Protein AF-A0A6C0CUT3-F1 (afdb_monomer)

Organism: NCBI:txid1070528

Radius of gyration: 15.92 Å; Cα contacts (8 Å, |Δi|>4): 95; chains: 1; bounding box: 35×38×40 Å

pLDDT: mean 87.45, std 11.33, range [43.97, 97.31]

Mean predicted aligned error: 6.16 Å

InterPro domains:
  IPR036161 RPB6/omega subunit-like superfamily [G3DSA:3.90.940.10] (2-103)
  IPR036161 RPB6/omega subunit-like superfamily [SSF63562] (7-101)

Solvent-accessible surface area (backbone atoms only — not comparable to full-atom values): 6874 Å² total; per-residue (Å²): 137,70,71,66,60,59,55,55,54,51,54,51,52,61,71,68,54,56,67,87,75,49,84,71,74,56,60,45,47,68,65,57,50,50,53,54,45,53,53,45,30,53,42,47,74,74,68,47,82,72,84,57,86,75,59,95,83,68,71,82,81,50,72,66,48,39,46,52,50,40,51,48,31,52,75,72,44,54,51,95,52,68,49,76,44,76,43,98,84,72,47,75,40,64,41,50,55,64,75,39,39,56,74,81,36,50,76,78,70,60,130

Nearest PDB structures (foldseek):
  8ui0-assembly1_F  TM=9.249E-01  e=2.003E-06  Sus scrofa
  8byq-assembly1_F  TM=9.170E-01  e=3.310E-06  Sus scrofa
  7nvs-assembly1_F  TM=9.164E-01  e=3.752E-06  Sus scrofa
  7zsb-assembly1_F  TM=9.208E-01  e=5.469E-06  Saccharomyces cerevisiae
  7dn3-assembly1_F  TM=9.091E-01  e=1.590E-05  Homo sapiens

Secondary structure (DSSP, 8-state):
--HHHHHHHHHHHHHH--GGG--S-SBPPHHHHHHHHHHHHHHHHTTPPPSSPPPTT----SHHHHHHHHHHHHHTT----EEEEEPTTS-EEEEEGGGSB-GGGTTTT--

Structure (mmCIF, N/CA/C/O backbone):
data_AF-A0A6C0CUT3-F1
#
_entry.id   AF-A0A6C0CUT3-F1
#
loop_
_atom_site.group_PDB
_atom_site.id
_atom_site.type_symbol
_atom_site.label_atom_id
_atom_site.label_alt_id
_atom_site.label_comp_id
_atom_site.label_asym_id
_atom_site.label_entity_id
_atom_site.label_seq_id
_atom_site.pdbx_PDB_ins_code
_atom_site.Cartn_x
_atom_site.Cartn_y
_atom_site.Cartn_z
_atom_site.occupancy
_atom_site.B_iso_or_equiv
_atom_site.auth_seq_id
_atom_site.auth_comp_id
_atom_site.auth_asym_id
_atom_site.auth_atom_id
_atom_site.pdbx_PDB_model_num
ATOM 1 N N . MET A 1 1 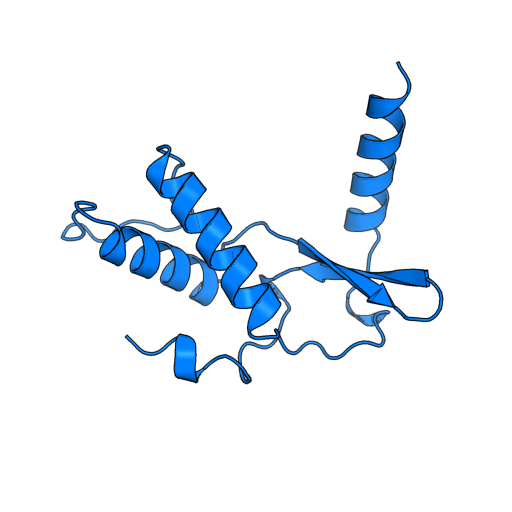? -1.455 25.194 -16.015 1.00 43.97 1 MET A N 1
ATOM 2 C CA . MET A 1 1 ? -2.420 24.276 -16.669 1.00 43.97 1 MET A CA 1
ATOM 3 C C . MET A 1 1 ? -1.774 22.991 -17.225 1.00 43.97 1 MET A C 1
ATOM 5 O O . MET A 1 1 ? -2.451 22.260 -17.926 1.00 43.97 1 MET A O 1
ATOM 9 N N . SER A 1 2 ? -0.514 22.659 -16.887 1.00 50.78 2 SER A N 1
AT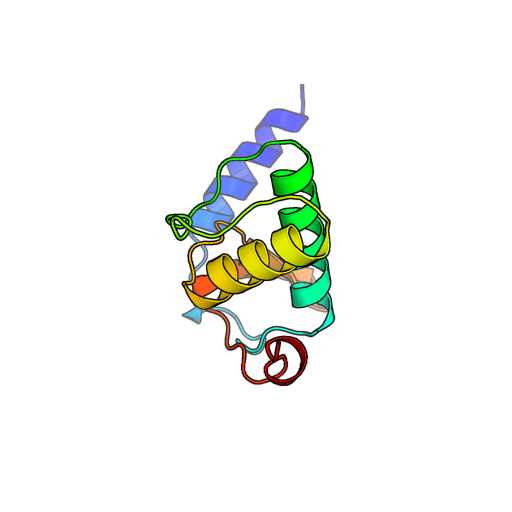OM 10 C CA . SER A 1 2 ? 0.188 21.459 -17.405 1.00 50.78 2 SER A CA 1
ATOM 11 C C . SER A 1 2 ? -0.017 20.187 -16.550 1.00 50.78 2 SER A C 1
ATOM 13 O O . SER A 1 2 ? 0.156 19.068 -17.017 1.00 50.78 2 SER A O 1
ATOM 15 N N . SER A 1 3 ? -0.440 20.336 -15.290 1.00 55.22 3 SER A N 1
ATOM 16 C CA . SER A 1 3 ? -0.427 19.253 -14.292 1.00 55.22 3 SER A CA 1
ATOM 17 C C . SER A 1 3 ? -1.550 18.216 -14.434 1.00 55.22 3 SER A C 1
ATOM 19 O O . SER A 1 3 ? -1.414 17.10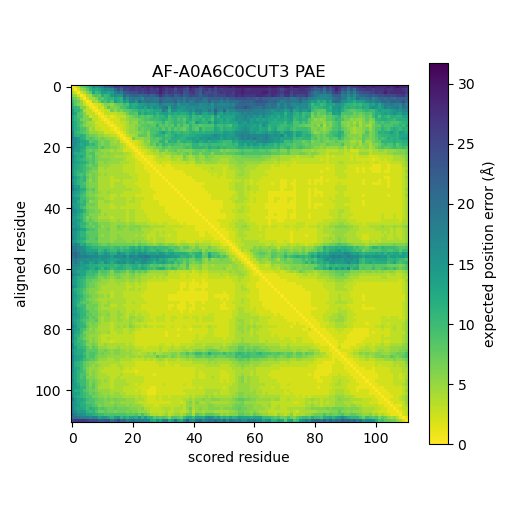0 -13.948 1.00 55.22 3 SER A O 1
ATOM 21 N N . SER A 1 4 ? -2.674 18.561 -15.069 1.00 55.75 4 SER A N 1
ATOM 22 C CA . SER A 1 4 ? -3.804 17.634 -15.251 1.00 55.75 4 SER A CA 1
ATOM 23 C C . SER A 1 4 ? -3.547 16.601 -16.348 1.00 55.75 4 SER A C 1
ATOM 25 O O . SER A 1 4 ? -4.048 15.483 -16.259 1.00 55.75 4 SER A O 1
ATOM 27 N N . HIS A 1 5 ? -2.741 16.952 -17.353 1.00 58.00 5 HIS A N 1
ATOM 28 C CA . HIS A 1 5 ? -2.425 16.069 -18.475 1.00 58.00 5 HIS A CA 1
ATOM 29 C C . HIS A 1 5 ? -1.557 14.884 -18.023 1.00 58.00 5 HIS A C 1
ATOM 31 O O . HIS A 1 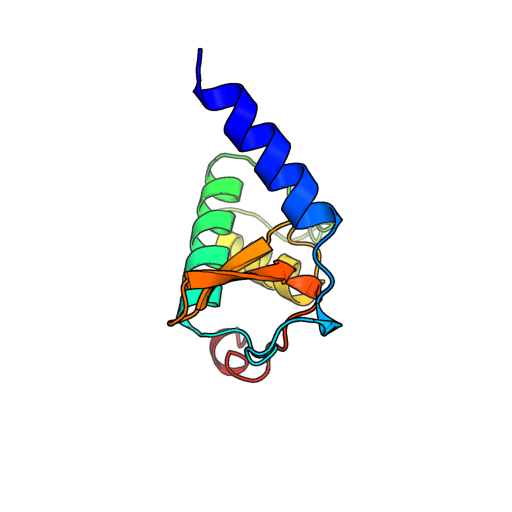5 ? -1.874 13.738 -18.324 1.00 58.00 5 HIS A O 1
ATOM 37 N N . SER A 1 6 ? -0.546 15.136 -17.180 1.00 63.62 6 SER A N 1
ATOM 38 C CA . SER A 1 6 ? 0.330 14.074 -16.665 1.00 63.62 6 SER A CA 1
ATOM 39 C C . SER A 1 6 ? -0.400 13.070 -15.764 1.00 63.62 6 SER A C 1
ATOM 41 O O . SER A 1 6 ? -0.094 11.882 -15.796 1.00 63.62 6 SER A O 1
ATOM 43 N N . ILE A 1 7 ? -1.385 13.525 -14.977 1.00 63.66 7 ILE A N 1
ATOM 44 C CA . ILE A 1 7 ? -2.167 12.660 -14.075 1.00 63.66 7 ILE A CA 1
ATOM 45 C C . ILE A 1 7 ? -3.010 11.653 -14.870 1.00 63.66 7 ILE A C 1
ATOM 47 O O . ILE A 1 7 ? -3.071 10.477 -14.510 1.00 63.66 7 ILE A O 1
ATOM 51 N N . ILE A 1 8 ? -3.657 12.100 -15.952 1.00 64.56 8 ILE A N 1
ATOM 52 C CA . ILE A 1 8 ? -4.501 11.236 -16.791 1.00 64.56 8 ILE A CA 1
ATOM 53 C C . ILE A 1 8 ? -3.650 10.164 -17.483 1.00 64.56 8 ILE A C 1
ATOM 55 O O . ILE A 1 8 ? -4.031 8.990 -17.490 1.00 64.56 8 ILE A O 1
ATOM 59 N N . ASP A 1 9 ? -2.475 10.542 -17.986 1.00 68.38 9 ASP A N 1
ATOM 60 C CA . ASP A 1 9 ? -1.541 9.612 -18.626 1.00 68.38 9 ASP A CA 1
ATOM 61 C C . ASP A 1 9 ? -1.034 8.536 -1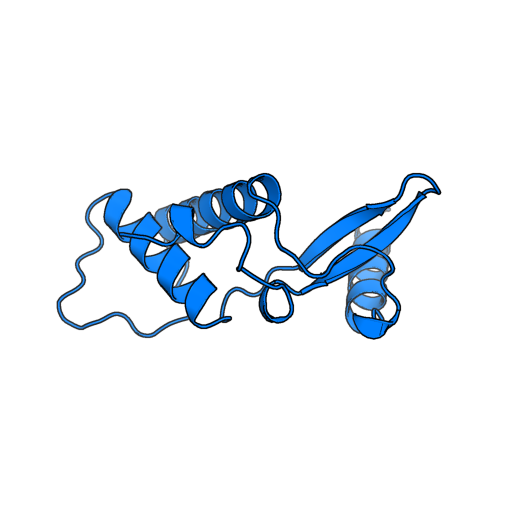7.660 1.00 68.38 9 ASP A C 1
ATOM 63 O O . ASP A 1 9 ? -0.921 7.363 -18.026 1.00 68.38 9 ASP A O 1
ATOM 67 N N . ASP A 1 10 ? -0.754 8.899 -16.408 1.00 71.62 10 ASP A N 1
ATOM 68 C CA . ASP A 1 10 ? -0.279 7.946 -15.406 1.00 71.62 10 ASP A CA 1
ATOM 69 C C . ASP A 1 10 ? -1.364 6.934 -15.003 1.00 71.62 10 ASP A C 1
ATOM 71 O O . ASP A 1 10 ? -1.066 5.748 -14.838 1.00 71.62 10 ASP A O 1
ATOM 75 N N . ILE A 1 11 ? -2.636 7.348 -14.939 1.00 77.06 11 ILE A N 1
ATOM 76 C CA . ILE A 1 11 ? -3.767 6.430 -14.710 1.00 77.06 11 ILE A CA 1
ATOM 77 C C . ILE A 1 11 ? -3.896 5.425 -15.861 1.00 77.06 11 ILE A C 1
ATOM 79 O O . ILE A 1 11 ? -4.121 4.236 -15.619 1.00 77.06 11 ILE A O 1
ATOM 83 N N . GLN A 1 12 ? -3.749 5.882 -17.107 1.00 78.75 12 GLN A N 1
ATOM 84 C CA . GLN A 1 12 ? -3.799 5.010 -18.284 1.00 78.75 12 GLN A CA 1
ATOM 85 C C . GLN A 1 12 ? -2.670 3.975 -18.252 1.00 78.75 12 GLN A C 1
ATOM 87 O O . GLN A 1 12 ? -2.939 2.784 -18.404 1.00 78.75 12 GLN A O 1
ATOM 92 N N . LYS A 1 13 ? -1.433 4.400 -17.956 1.00 75.94 13 LYS A N 1
ATOM 93 C CA . LYS A 1 13 ? -0.266 3.506 -17.829 1.00 75.94 13 LYS A CA 1
ATOM 94 C C . LYS A 1 13 ? -0.451 2.452 -16.745 1.00 75.94 13 LYS A C 1
ATOM 96 O O . LYS A 1 13 ? -0.114 1.293 -16.942 1.00 75.94 13 LYS A O 1
ATOM 101 N N . VAL A 1 14 ? -1.008 2.838 -15.602 1.00 77.44 14 VAL A N 1
ATOM 102 C CA . VAL A 1 14 ? -1.293 1.911 -14.502 1.00 77.44 14 VAL A CA 1
ATOM 103 C C . VAL A 1 14 ? -2.353 0.876 -14.890 1.00 77.44 14 VAL A C 1
ATOM 105 O O . VAL A 1 14 ? -2.252 -0.288 -14.504 1.00 77.44 14 VAL A O 1
ATOM 108 N N . ARG A 1 15 ? -3.386 1.290 -15.632 1.00 78.38 15 ARG A N 1
ATOM 109 C CA . ARG A 1 15 ? -4.462 0.394 -16.080 1.00 78.38 15 ARG A CA 1
ATOM 110 C C . ARG A 1 15 ? -3.994 -0.593 -17.143 1.00 78.38 15 ARG A C 1
ATOM 112 O O . ARG A 1 15 ? -4.449 -1.733 -17.124 1.00 78.38 15 ARG A O 1
ATOM 119 N N . SER A 1 16 ? -3.114 -0.161 -18.042 1.00 78.31 16 SER A N 1
ATOM 120 C CA . SER A 1 16 ? -2.546 -1.006 -19.095 1.00 78.31 16 SER A CA 1
ATOM 121 C C . SER A 1 16 ? -1.359 -1.851 -18.628 1.00 78.31 16 SER A C 1
ATOM 123 O O . SER A 1 16 ? -1.031 -2.831 -19.292 1.00 78.31 16 SER A O 1
ATOM 125 N N . ALA A 1 17 ? -0.736 -1.516 -17.493 1.00 74.44 17 ALA A N 1
ATOM 126 C CA . ALA A 1 17 ? 0.374 -2.279 -16.940 1.00 74.44 17 ALA A CA 1
ATOM 127 C C . ALA A 1 17 ? -0.049 -3.712 -16.583 1.00 74.44 17 ALA A C 1
ATOM 129 O O . ALA A 1 17 ? -0.894 -3.943 -15.708 1.00 74.44 17 ALA A O 1
ATOM 130 N N . ASN A 1 18 ? 0.588 -4.679 -17.242 1.00 76.94 18 ASN A N 1
ATOM 131 C CA . ASN A 1 18 ? 0.471 -6.091 -16.928 1.00 76.94 18 ASN A CA 1
ATOM 132 C C . ASN A 1 18 ? 1.649 -6.513 -16.045 1.00 76.94 18 ASN A C 1
ATOM 134 O O . ASN A 1 18 ? 2.808 -6.331 -16.410 1.00 76.94 18 ASN A O 1
ATOM 138 N N . VAL A 1 19 ? 1.351 -7.098 -14.884 1.00 77.62 19 VAL A N 1
ATOM 139 C CA . VAL A 1 19 ? 2.375 -7.541 -13.925 1.00 77.62 19 VAL A CA 1
ATOM 140 C C . VAL A 1 19 ? 3.304 -8.598 -14.539 1.00 77.62 19 VAL A C 1
ATOM 142 O O . VAL A 1 19 ? 4.478 -8.650 -14.188 1.00 77.62 19 VAL A O 1
ATOM 145 N N . ASN A 1 20 ? 2.817 -9.385 -15.505 1.00 79.31 20 ASN A N 1
ATOM 146 C CA . ASN A 1 20 ? 3.598 -10.425 -16.180 1.00 79.31 20 ASN A CA 1
ATOM 147 C C . ASN A 1 20 ? 4.718 -9.870 -17.077 1.00 79.31 20 ASN A C 1
ATOM 149 O O . ASN A 1 20 ? 5.658 -10.597 -17.393 1.00 79.31 20 ASN A O 1
ATOM 153 N N . ASP A 1 21 ? 4.639 -8.597 -17.476 1.00 83.94 21 ASP A N 1
ATOM 154 C CA . ASP A 1 21 ? 5.659 -7.960 -18.315 1.00 83.94 21 ASP A CA 1
ATOM 155 C C . ASP A 1 21 ? 6.843 -7.426 -17.490 1.00 83.94 21 ASP A C 1
ATOM 157 O O . ASP A 1 21 ? 7.900 -7.096 -18.043 1.00 83.94 21 ASP A O 1
ATOM 161 N N . ASN A 1 22 ? 6.685 -7.356 -16.164 1.00 87.56 22 ASN A N 1
ATOM 162 C CA . ASN A 1 22 ? 7.702 -6.844 -15.258 1.00 87.56 22 ASN A CA 1
ATOM 163 C C . ASN A 1 22 ? 8.897 -7.809 -15.170 1.00 87.56 22 ASN A C 1
ATOM 165 O O . ASN A 1 22 ? 8.745 -9.030 -15.100 1.00 87.56 22 ASN A O 1
ATOM 169 N N . LYS A 1 23 ? 10.115 -7.257 -15.157 1.00 88.88 23 LYS A N 1
ATOM 170 C CA . LYS A 1 23 ? 11.365 -8.017 -15.009 1.00 88.88 23 LYS A CA 1
ATOM 171 C C . LYS A 1 23 ? 11.863 -8.050 -13.571 1.00 88.88 23 LYS A C 1
ATOM 173 O O . LYS A 1 23 ? 12.618 -8.959 -13.227 1.00 88.88 23 LYS A O 1
ATOM 178 N N . SER A 1 24 ? 11.496 -7.070 -12.742 1.00 90.56 24 SER A N 1
ATOM 179 C CA . SER A 1 24 ? 11.836 -7.112 -11.318 1.00 90.56 24 SER A CA 1
ATOM 180 C C . SER A 1 24 ? 11.100 -8.246 -10.595 1.00 90.56 24 SER A C 1
ATOM 182 O O . SER A 1 24 ? 10.079 -8.751 -11.051 1.00 90.56 24 SER A O 1
ATOM 184 N N . THR A 1 25 ? 11.648 -8.681 -9.460 1.00 92.88 25 THR A N 1
ATOM 185 C CA . THR A 1 25 ? 11.042 -9.745 -8.645 1.00 92.88 25 THR A CA 1
ATOM 186 C C . THR A 1 25 ? 9.695 -9.312 -8.069 1.00 92.88 25 THR A C 1
ATOM 188 O O . THR A 1 25 ? 9.561 -8.177 -7.624 1.00 92.88 25 THR A O 1
ATOM 191 N N . SER A 1 26 ? 8.714 -10.209 -7.983 1.00 94.06 26 SER A N 1
ATOM 192 C CA . SER A 1 26 ? 7.426 -9.916 -7.334 1.00 94.06 26 SER A CA 1
ATOM 193 C C . SER A 1 26 ? 7.533 -9.714 -5.819 1.00 94.06 26 SER A C 1
ATOM 195 O O . SER A 1 26 ? 6.577 -9.264 -5.192 1.00 94.06 26 SER A O 1
ATOM 197 N N . ILE A 1 27 ? 8.688 -10.015 -5.220 1.00 95.69 27 ILE A N 1
ATOM 198 C CA . ILE A 1 27 ? 8.924 -9.882 -3.784 1.00 95.69 27 ILE A CA 1
ATOM 199 C C . ILE A 1 27 ? 8.854 -8.409 -3.358 1.00 95.69 27 ILE A C 1
ATOM 201 O O . ILE A 1 27 ? 9.523 -7.536 -3.925 1.00 95.69 27 ILE A O 1
ATOM 205 N N . MET A 1 28 ? 8.072 -8.142 -2.313 1.00 96.06 28 MET A N 1
ATOM 206 C CA . MET A 1 28 ? 8.012 -6.847 -1.645 1.00 96.06 28 MET A CA 1
ATOM 207 C C . MET A 1 28 ? 9.249 -6.625 -0.780 1.00 96.06 28 MET A C 1
ATOM 209 O O . MET A 1 28 ? 9.591 -7.428 0.089 1.00 96.06 28 MET A O 1
ATOM 213 N N . THR A 1 29 ? 9.914 -5.493 -0.986 1.00 95.81 29 THR A N 1
ATOM 214 C CA . THR A 1 29 ? 11.063 -5.100 -0.172 1.00 95.81 29 THR A CA 1
ATOM 215 C C . THR A 1 29 ? 10.614 -4.516 1.170 1.00 95.81 29 THR A C 1
ATOM 217 O O . THR A 1 29 ? 9.544 -3.918 1.290 1.00 95.81 29 THR A O 1
ATOM 220 N N . LYS A 1 30 ? 11.483 -4.591 2.188 1.00 95.62 30 LYS A N 1
ATOM 221 C CA . LYS A 1 30 ? 11.242 -3.940 3.491 1.00 95.62 30 LYS A CA 1
ATOM 222 C C . LYS A 1 30 ? 10.994 -2.428 3.374 1.00 95.62 30 LYS A C 1
ATOM 224 O O . LYS A 1 30 ? 10.282 -1.857 4.192 1.00 95.62 30 LYS A O 1
ATOM 229 N N . TYR A 1 31 ? 11.581 -1.779 2.367 1.00 96.00 31 TYR A N 1
ATOM 230 C CA . TYR A 1 31 ? 11.450 -0.339 2.147 1.00 96.00 31 TYR A CA 1
ATOM 231 C C . TYR A 1 31 ? 10.088 0.028 1.564 1.00 96.00 31 TYR A C 1
ATOM 233 O O . TYR A 1 31 ? 9.472 0.987 2.022 1.00 96.00 31 TYR A O 1
ATOM 241 N N . GLU A 1 32 ? 9.611 -0.744 0.585 1.00 96.56 32 GLU A N 1
ATOM 242 C CA . GLU A 1 32 ? 8.261 -0.597 0.035 1.00 96.56 32 GLU A CA 1
ATOM 243 C C . GLU A 1 32 ? 7.227 -0.845 1.132 1.00 96.56 32 GLU A C 1
ATOM 245 O O . GLU A 1 32 ? 6.380 0.011 1.374 1.00 96.56 32 GLU A O 1
ATOM 250 N N . PHE A 1 33 ? 7.364 -1.954 1.866 1.00 96.44 33 PHE A N 1
ATOM 251 C CA . PHE A 1 33 ? 6.497 -2.284 2.995 1.00 96.44 33 PHE A CA 1
ATOM 252 C C . PHE A 1 33 ? 6.400 -1.144 4.013 1.00 96.44 33 PHE A C 1
ATOM 254 O O . PHE A 1 33 ? 5.299 -0.698 4.332 1.00 96.44 33 PHE A O 1
ATOM 261 N N . ASN A 1 34 ? 7.542 -0.640 4.496 1.00 96.12 34 ASN A N 1
ATOM 262 C CA . ASN A 1 34 ? 7.550 0.425 5.494 1.00 96.12 34 ASN A CA 1
ATOM 263 C C . ASN A 1 34 ? 6.880 1.697 4.963 1.00 96.12 34 ASN A C 1
ATOM 265 O O . ASN A 1 34 ? 6.060 2.277 5.665 1.00 96.12 34 ASN A O 1
ATOM 269 N N . GLN A 1 35 ? 7.160 2.104 3.720 1.00 96.69 35 GLN A N 1
ATOM 270 C CA . GLN A 1 35 ? 6.514 3.279 3.125 1.00 96.69 35 GLN A CA 1
ATOM 271 C C . GLN A 1 35 ? 4.996 3.113 3.023 1.00 96.69 35 GLN A C 1
ATOM 273 O O . GLN A 1 35 ? 4.251 4.011 3.410 1.00 96.69 35 GLN A O 1
ATOM 278 N N . ILE A 1 36 ? 4.536 1.958 2.544 1.00 96.75 36 ILE A N 1
ATOM 279 C CA . ILE A 1 36 ? 3.115 1.645 2.379 1.00 96.75 36 ILE A CA 1
ATOM 280 C C . ILE A 1 36 ? 2.389 1.667 3.725 1.00 96.75 36 ILE A C 1
ATOM 282 O O . ILE A 1 36 ? 1.338 2.297 3.856 1.00 96.75 36 ILE A O 1
ATOM 286 N N . ILE A 1 37 ? 2.945 0.982 4.726 1.00 96.50 37 ILE A N 1
ATOM 287 C CA . ILE A 1 37 ? 2.332 0.879 6.049 1.00 96.50 37 ILE A CA 1
ATOM 288 C C . ILE A 1 37 ? 2.341 2.232 6.752 1.00 96.50 37 ILE A C 1
ATOM 290 O O . ILE A 1 37 ? 1.302 2.643 7.259 1.00 96.50 37 ILE A O 1
ATOM 294 N N . SER A 1 38 ? 3.454 2.969 6.728 1.00 96.06 38 SER A N 1
ATOM 295 C CA . SER A 1 38 ? 3.514 4.317 7.300 1.00 96.06 38 SER A CA 1
ATOM 296 C C . SER A 1 38 ? 2.509 5.260 6.642 1.00 96.06 38 SER A C 1
ATOM 298 O O . SER A 1 38 ? 1.782 5.958 7.346 1.00 96.06 38 SER A O 1
ATOM 300 N N . LEU A 1 39 ? 2.406 5.243 5.310 1.00 97.12 39 LEU A N 1
ATOM 301 C CA . LEU A 1 39 ? 1.418 6.039 4.584 1.00 97.12 39 LEU A CA 1
ATOM 302 C C . LEU A 1 39 ? -0.011 5.670 5.003 1.00 97.12 39 LEU A C 1
ATOM 304 O O . LEU A 1 39 ? -0.827 6.552 5.273 1.00 97.12 39 LEU A O 1
ATOM 308 N N . ARG A 1 40 ? -0.322 4.370 5.096 1.00 97.31 40 ARG A N 1
ATOM 309 C CA . ARG A 1 40 ? -1.662 3.925 5.488 1.00 97.31 40 ARG A CA 1
ATOM 310 C C . ARG A 1 40 ? -2.001 4.284 6.931 1.00 97.31 40 ARG A C 1
ATOM 312 O O . ARG A 1 40 ? -3.119 4.725 7.171 1.00 97.31 40 ARG A O 1
ATOM 319 N N . ILE A 1 41 ? -1.057 4.149 7.859 1.00 96.50 41 ILE A N 1
ATOM 320 C CA . ILE A 1 41 ? -1.236 4.574 9.253 1.00 96.50 41 ILE A CA 1
ATOM 321 C C . ILE A 1 41 ? -1.586 6.060 9.306 1.00 96.50 41 ILE A C 1
ATOM 323 O O . ILE A 1 41 ? -2.545 6.423 9.978 1.00 96.50 41 ILE A O 1
ATOM 327 N N . THR A 1 42 ? -0.880 6.907 8.553 1.00 96.75 42 THR A N 1
ATOM 328 C CA . THR A 1 42 ? -1.184 8.343 8.476 1.00 96.75 42 THR A CA 1
ATOM 329 C C . THR A 1 42 ? -2.588 8.603 7.932 1.00 96.75 42 THR A C 1
ATOM 331 O O . THR A 1 42 ? -3.305 9.444 8.466 1.00 96.75 42 THR A O 1
ATOM 334 N N . HIS A 1 43 ? -3.026 7.868 6.904 1.00 96.06 43 HIS A N 1
ATOM 335 C CA . HIS A 1 43 ? -4.400 7.982 6.408 1.00 96.06 43 HIS A CA 1
ATOM 336 C C . HIS A 1 43 ? -5.427 7.630 7.489 1.00 96.06 43 HIS A C 1
ATOM 338 O O . HIS A 1 43 ? -6.361 8.396 7.709 1.00 96.06 43 HIS A O 1
ATOM 344 N N . LEU A 1 44 ? -5.249 6.500 8.176 1.00 95.75 44 LEU A N 1
ATOM 345 C CA . LEU A 1 44 ? -6.155 6.065 9.241 1.00 95.75 44 LEU A CA 1
ATOM 346 C C . LEU A 1 44 ? -6.152 7.049 10.424 1.00 95.75 44 LEU A C 1
ATOM 348 O O . LEU A 1 44 ? -7.214 7.379 10.944 1.00 95.75 44 LEU A O 1
ATOM 352 N N . ALA A 1 45 ? -4.984 7.582 10.800 1.00 95.44 45 ALA A N 1
ATOM 353 C CA . ALA A 1 45 ? -4.850 8.612 11.832 1.00 95.44 45 ALA A CA 1
ATOM 354 C C . ALA A 1 45 ? -5.616 9.898 11.476 1.00 95.44 45 ALA A C 1
ATOM 356 O O . ALA A 1 45 ? -6.188 10.541 12.351 1.00 95.44 45 ALA A O 1
ATOM 357 N N . ASN A 1 46 ? -5.680 10.236 10.185 1.00 96.00 46 ASN A N 1
ATOM 358 C CA . ASN A 1 46 ? -6.447 11.367 9.662 1.00 96.00 46 ASN A CA 1
ATOM 359 C C . ASN A 1 46 ? -7.936 11.038 9.421 1.00 96.00 46 ASN A C 1
ATOM 361 O O . ASN A 1 46 ? -8.625 11.787 8.730 1.00 96.00 46 ASN A O 1
ATOM 365 N N . GLY A 1 47 ? -8.441 9.922 9.957 1.00 92.44 47 GLY A N 1
ATOM 366 C CA . GLY A 1 47 ? -9.852 9.542 9.868 1.00 92.44 47 GLY A CA 1
ATOM 367 C C . GLY A 1 47 ? -10.253 8.854 8.561 1.00 92.44 47 GLY A C 1
ATOM 368 O O . GLY A 1 47 ? -11.441 8.795 8.247 1.00 92.44 47 GLY A O 1
ATOM 369 N N . ALA A 1 48 ? -9.299 8.335 7.778 1.00 94.94 48 ALA A N 1
ATOM 370 C CA . ALA A 1 48 ? -9.641 7.535 6.606 1.00 94.94 48 ALA A CA 1
ATOM 371 C C . ALA A 1 48 ? -10.383 6.254 7.008 1.00 94.94 48 ALA A C 1
ATOM 373 O O . ALA A 1 48 ? -10.049 5.596 7.992 1.00 94.94 48 ALA A O 1
ATOM 374 N N . ILE A 1 49 ? -11.354 5.870 6.182 1.00 94.31 49 ILE A N 1
ATOM 375 C CA . ILE A 1 49 ? -12.164 4.676 6.412 1.00 94.31 49 ILE A CA 1
ATOM 376 C C . ILE A 1 49 ? -11.300 3.418 6.185 1.00 94.31 49 ILE A C 1
ATOM 378 O O . ILE A 1 49 ? -10.578 3.347 5.176 1.00 94.31 49 ILE A O 1
ATOM 382 N N . PRO A 1 50 ? -11.345 2.428 7.093 1.00 94.44 50 PRO A N 1
ATOM 383 C CA . PRO A 1 50 ? -10.716 1.126 6.888 1.00 94.44 50 PRO A CA 1
ATOM 384 C C . PRO A 1 50 ? -11.309 0.373 5.686 1.00 94.44 50 PRO A C 1
ATOM 386 O O . PRO A 1 50 ? -12.501 0.459 5.409 1.00 94.44 50 PRO A O 1
ATOM 389 N N . PHE A 1 51 ? -10.484 -0.385 4.966 1.00 94.56 51 PHE A N 1
ATOM 390 C CA . PHE A 1 51 ? -10.894 -1.205 3.817 1.00 94.56 51 PHE A CA 1
ATOM 391 C C . PHE A 1 51 ? -11.366 -2.609 4.207 1.00 94.56 51 PHE A C 1
ATOM 393 O O . PHE A 1 51 ? -11.787 -3.385 3.348 1.00 94.56 51 PHE A O 1
ATOM 400 N N . ILE A 1 52 ? -11.263 -2.936 5.491 1.00 93.06 52 ILE A N 1
ATOM 401 C CA . ILE A 1 52 ? -11.715 -4.186 6.089 1.00 93.06 52 ILE A CA 1
ATOM 402 C C . ILE A 1 52 ? -12.733 -3.878 7.179 1.00 93.06 52 ILE A C 1
ATOM 404 O O . ILE A 1 52 ? -12.768 -2.771 7.722 1.00 93.06 52 ILE A O 1
ATOM 408 N N . GLN A 1 53 ? -13.557 -4.865 7.508 1.00 89.75 53 GLN A N 1
ATOM 409 C CA . GLN A 1 53 ? -14.494 -4.732 8.609 1.00 89.75 53 GLN A CA 1
ATOM 410 C C . GLN A 1 53 ? -13.731 -4.774 9.935 1.00 89.75 53 GLN A C 1
ATOM 412 O O . GLN A 1 53 ? -12.918 -5.669 10.164 1.00 89.75 53 GLN A O 1
ATOM 417 N N . LEU A 1 54 ? -13.973 -3.784 10.792 1.00 85.12 54 LEU A N 1
ATOM 418 C CA . LEU A 1 54 ? -13.371 -3.748 12.119 1.00 85.12 54 LEU A CA 1
ATOM 419 C C . LEU A 1 54 ? -14.020 -4.821 13.005 1.00 85.12 54 LEU A C 1
ATOM 421 O O . LEU A 1 54 ? -15.252 -4.895 13.036 1.00 85.12 54 LEU A O 1
ATOM 425 N N . PRO A 1 55 ? -13.227 -5.626 13.734 1.00 80.69 55 PRO A N 1
ATOM 426 C CA . PRO A 1 55 ? -13.745 -6.451 14.818 1.00 80.69 55 PRO A CA 1
ATOM 427 C C . PRO A 1 55 ? -14.486 -5.584 15.845 1.00 80.69 55 PRO A C 1
ATOM 429 O O . PRO A 1 55 ? -14.060 -4.463 16.128 1.00 80.69 55 PRO A O 1
ATOM 432 N N . GLU A 1 56 ? -15.586 -6.091 16.406 1.00 76.88 56 GLU A N 1
ATOM 433 C CA . GLU A 1 56 ? -16.440 -5.341 17.346 1.00 76.88 56 GLU A CA 1
ATOM 434 C C . GLU A 1 56 ? -15.688 -4.870 18.604 1.00 76.88 56 GLU A C 1
ATOM 436 O O . GLU A 1 56 ? -16.035 -3.857 19.212 1.00 76.88 56 GLU A O 1
ATOM 441 N N . ASP A 1 57 ? -14.630 -5.583 18.983 1.00 79.12 57 ASP A N 1
ATOM 442 C CA . ASP A 1 57 ? -13.773 -5.314 20.134 1.00 79.12 57 ASP A CA 1
ATOM 443 C C . ASP A 1 57 ? -12.585 -4.384 19.821 1.00 79.12 57 ASP A C 1
ATOM 445 O O . ASP A 1 57 ? -11.898 -3.921 20.740 1.00 79.12 57 ASP A O 1
ATOM 449 N N . MET A 1 58 ? -12.338 -4.060 18.547 1.00 77.44 58 MET A N 1
ATOM 450 C CA . MET A 1 58 ? -11.181 -3.262 18.145 1.00 77.44 58 MET A CA 1
ATOM 451 C C . MET A 1 58 ? -11.413 -1.768 18.400 1.00 77.44 58 MET A C 1
ATOM 453 O O . MET A 1 58 ? -12.075 -1.067 17.634 1.00 77.44 58 MET A O 1
ATOM 457 N N . LYS A 1 59 ? -10.800 -1.244 19.467 1.00 79.56 59 LYS A N 1
ATOM 458 C CA . LYS A 1 59 ? -10.795 0.194 19.774 1.00 79.56 59 LYS A CA 1
ATOM 459 C C . LYS A 1 59 ? -9.528 0.863 19.255 1.00 79.56 59 LYS A C 1
ATOM 461 O O . LYS A 1 59 ? -8.443 0.676 19.803 1.00 79.56 59 LYS A O 1
ATOM 466 N N . ILE A 1 60 ? -9.676 1.726 18.254 1.00 85.31 60 ILE A N 1
ATOM 467 C CA . ILE A 1 60 ? -8.576 2.543 17.732 1.00 85.31 60 ILE A CA 1
ATOM 468 C C . ILE A 1 60 ? -8.306 3.693 18.709 1.00 85.31 60 ILE A C 1
ATOM 470 O O . ILE A 1 60 ? -8.952 4.736 18.659 1.00 85.31 60 ILE A O 1
ATOM 474 N N . THR A 1 61 ? -7.370 3.482 19.631 1.00 85.69 61 THR A N 1
ATOM 475 C CA . THR A 1 61 ? -7.012 4.474 20.666 1.00 85.69 61 THR A CA 1
ATOM 476 C C . THR A 1 61 ? -5.590 5.005 20.532 1.00 85.69 61 THR A C 1
ATOM 478 O O . THR A 1 61 ? -5.275 6.067 21.061 1.00 85.69 61 THR A O 1
ATOM 481 N N . ASN A 1 62 ? -4.715 4.278 19.837 1.00 90.50 62 ASN A N 1
ATOM 482 C CA . ASN A 1 62 ? -3.301 4.605 19.730 1.00 90.50 62 ASN A CA 1
ATOM 483 C C . ASN A 1 62 ? -2.721 4.174 18.372 1.00 90.50 62 ASN A C 1
ATOM 485 O O . ASN A 1 62 ? -3.360 3.481 17.576 1.00 90.50 62 ASN A O 1
ATOM 489 N N . ASN A 1 63 ? -1.469 4.561 18.128 1.00 90.50 63 ASN A N 1
ATOM 490 C CA . ASN A 1 63 ? -0.767 4.271 16.877 1.00 90.50 63 ASN A CA 1
ATOM 491 C C . ASN A 1 63 ? -0.465 2.779 16.656 1.00 90.50 63 ASN A C 1
ATOM 493 O O . ASN A 1 63 ? -0.283 2.367 15.511 1.00 90.50 63 ASN A O 1
ATOM 497 N N . MET A 1 64 ? -0.408 1.960 17.712 1.00 90.94 64 MET A N 1
ATOM 498 C CA . MET A 1 64 ? -0.180 0.519 17.566 1.00 90.94 64 MET A CA 1
ATOM 499 C C . MET A 1 64 ? -1.395 -0.171 16.944 1.00 90.94 64 MET A C 1
ATOM 501 O O . MET A 1 64 ? -1.224 -0.984 16.038 1.00 90.94 64 MET A O 1
ATOM 505 N N . GLU A 1 65 ? -2.610 0.212 17.342 1.00 92.06 65 GLU A N 1
ATOM 506 C CA . GLU A 1 65 ? -3.841 -0.329 16.748 1.00 92.06 65 GLU A CA 1
ATOM 507 C C . GLU A 1 65 ? -4.015 0.108 15.290 1.00 92.06 65 GLU A C 1
ATOM 509 O O . GLU A 1 65 ? -4.387 -0.699 14.439 1.00 92.06 65 GLU A O 1
ATOM 514 N N . LEU A 1 66 ? -3.647 1.353 14.961 1.00 94.56 66 LEU A N 1
ATOM 515 C CA . LEU A 1 66 ? -3.602 1.822 13.571 1.00 94.56 66 LEU A CA 1
ATOM 516 C C . LEU A 1 66 ? -2.631 0.992 12.724 1.00 94.56 66 LEU A C 1
ATOM 518 O O . LEU A 1 66 ? -2.947 0.620 11.592 1.00 94.56 66 LEU A O 1
ATOM 522 N N . ARG A 1 67 ? -1.452 0.675 13.277 1.00 94.56 67 ARG A N 1
ATOM 523 C CA . ARG A 1 67 ? -0.484 -0.204 12.616 1.00 94.56 67 ARG A CA 1
ATOM 524 C C . ARG A 1 67 ? -1.066 -1.598 12.415 1.00 94.56 67 ARG A C 1
ATOM 526 O O . ARG A 1 67 ? -0.982 -2.113 11.305 1.00 94.56 67 ARG A O 1
ATOM 533 N N . ARG A 1 68 ? -1.664 -2.195 13.447 1.00 92.88 68 ARG A N 1
ATOM 534 C CA . ARG A 1 68 ? -2.283 -3.526 13.373 1.00 92.88 68 ARG A CA 1
ATOM 535 C C . ARG A 1 68 ? -3.358 -3.586 12.288 1.00 92.88 68 ARG A C 1
ATOM 537 O O . ARG A 1 68 ? -3.349 -4.506 11.474 1.00 92.88 68 ARG A O 1
ATOM 544 N N . LEU A 1 69 ? -4.211 -2.566 12.220 1.00 93.88 69 LEU A N 1
ATOM 545 C CA . LEU A 1 69 ? -5.242 -2.437 11.195 1.00 93.88 69 LEU A CA 1
ATOM 546 C C . LEU A 1 69 ? -4.648 -2.348 9.782 1.00 93.88 69 LEU A C 1
ATOM 548 O O . LEU A 1 69 ? -5.035 -3.114 8.904 1.00 93.88 69 LEU A O 1
ATOM 552 N N . ALA A 1 70 ? -3.654 -1.479 9.569 1.00 95.25 70 ALA A N 1
ATOM 553 C CA . ALA A 1 70 ? -2.977 -1.357 8.276 1.00 95.25 70 ALA A CA 1
ATOM 554 C C . ALA A 1 70 ? -2.296 -2.670 7.839 1.00 95.25 70 ALA A C 1
ATOM 556 O O . ALA A 1 70 ? -2.298 -3.014 6.656 1.00 95.25 70 ALA A O 1
ATOM 557 N N . LEU A 1 71 ? -1.724 -3.424 8.786 1.00 94.81 71 LEU A N 1
ATOM 558 C CA . LEU A 1 71 ? -1.148 -4.741 8.511 1.00 94.81 71 LEU A CA 1
ATOM 559 C C . LEU A 1 71 ? -2.214 -5.771 8.147 1.00 94.81 71 LEU A C 1
ATOM 561 O O . LEU A 1 71 ? -1.983 -6.582 7.253 1.00 94.81 71 LEU A O 1
ATOM 565 N N . GLN A 1 72 ? -3.371 -5.741 8.804 1.00 93.56 72 GLN A 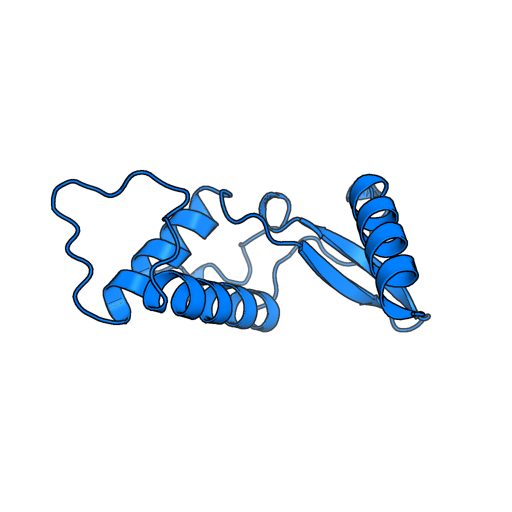N 1
ATOM 566 C CA . GLN A 1 72 ? -4.481 -6.624 8.468 1.00 93.56 72 GLN A CA 1
ATOM 567 C C . GLN A 1 72 ? -5.022 -6.322 7.063 1.00 93.56 72 GLN A C 1
ATOM 569 O O . GLN A 1 72 ? -5.165 -7.238 6.258 1.00 93.56 72 GLN A O 1
ATOM 574 N N . GLU A 1 73 ? -5.196 -5.046 6.708 1.00 95.31 73 GLU A N 1
ATOM 575 C CA . GLU A 1 73 ? -5.589 -4.640 5.351 1.00 95.31 73 GLU A CA 1
ATOM 576 C C . GLU A 1 73 ? -4.576 -5.090 4.285 1.00 95.31 73 GLU A C 1
ATOM 578 O O . GLU A 1 73 ? -4.967 -5.486 3.183 1.00 95.31 73 GLU A O 1
ATOM 583 N N . LEU A 1 74 ? -3.275 -5.036 4.603 1.00 95.69 74 LEU A N 1
ATOM 584 C CA . LEU A 1 74 ? -2.219 -5.547 3.729 1.00 95.69 74 LEU A CA 1
ATOM 585 C C . LEU A 1 74 ? -2.319 -7.070 3.569 1.00 95.69 74 LEU A C 1
ATOM 587 O O . LEU A 1 74 ? -2.257 -7.558 2.443 1.00 95.69 74 LEU A O 1
ATOM 591 N N . ARG A 1 75 ? -2.493 -7.813 4.672 1.00 93.06 75 ARG A N 1
ATOM 592 C CA . ARG A 1 75 ? -2.628 -9.283 4.670 1.00 93.06 75 ARG A CA 1
ATOM 593 C C . ARG A 1 75 ? -3.855 -9.744 3.880 1.00 93.06 75 ARG A C 1
ATOM 595 O O . ARG A 1 75 ? -3.771 -10.738 3.170 1.00 93.06 75 ARG A O 1
ATOM 602 N N . GLU A 1 76 ? -4.965 -9.013 3.961 1.00 93.62 76 GLU A N 1
ATOM 603 C CA . GLU A 1 76 ? -6.186 -9.291 3.191 1.00 93.62 76 GLU A CA 1
ATOM 604 C C . GLU A 1 76 ? -6.113 -8.798 1.730 1.00 93.62 76 GLU A C 1
ATOM 606 O O . GLU A 1 76 ? -7.062 -8.973 0.962 1.00 93.62 76 GLU A O 1
ATOM 611 N N . GLY A 1 77 ? -5.005 -8.160 1.327 1.00 94.38 77 GLY A N 1
ATOM 612 C CA . GLY A 1 77 ? -4.808 -7.651 -0.032 1.00 94.38 77 GLY A CA 1
ATOM 613 C C . GLY A 1 77 ? -5.765 -6.516 -0.410 1.00 94.38 77 GLY A C 1
ATOM 614 O O . GLY A 1 77 ? -6.040 -6.309 -1.593 1.00 94.38 77 GLY A O 1
ATOM 615 N N . LYS A 1 78 ? -6.302 -5.788 0.579 1.00 95.19 78 LYS A N 1
ATOM 616 C CA . LYS A 1 78 ? -7.322 -4.743 0.383 1.00 95.19 78 LYS A CA 1
ATOM 617 C C . LYS A 1 78 ? -6.745 -3.349 0.163 1.00 95.19 78 LYS A C 1
ATOM 619 O O . LYS A 1 78 ? -7.482 -2.450 -0.232 1.00 95.19 78 LYS A O 1
ATOM 624 N N . LEU A 1 79 ? -5.444 -3.156 0.387 1.00 95.50 79 LEU A N 1
ATOM 625 C CA . LEU A 1 79 ? -4.793 -1.864 0.176 1.00 95.50 79 LEU A CA 1
ATOM 626 C C . LEU A 1 79 ? -4.757 -1.482 -1.318 1.00 95.50 79 LEU A C 1
ATOM 628 O O . LEU A 1 79 ? -4.113 -2.176 -2.110 1.00 95.50 79 LEU A O 1
ATOM 632 N N . PRO A 1 80 ? -5.370 -0.352 -1.720 1.00 92.19 80 PRO A N 1
ATOM 633 C CA . PRO A 1 80 ? -5.474 0.056 -3.118 1.00 92.19 80 PRO A CA 1
ATOM 634 C C . PRO A 1 80 ? -4.242 0.853 -3.581 1.00 92.19 80 PRO A C 1
ATOM 636 O O . PRO A 1 80 ? -4.373 1.911 -4.195 1.00 92.19 80 PRO A O 1
ATOM 639 N N . TYR A 1 81 ? -3.034 0.376 -3.277 1.00 93.62 81 TYR A N 1
ATOM 640 C CA . TYR A 1 81 ? -1.797 1.055 -3.669 1.00 93.62 81 TYR A CA 1
ATOM 641 C C . TYR A 1 81 ? -1.028 0.294 -4.746 1.00 93.62 81 TYR A C 1
ATOM 643 O O . TYR A 1 81 ? -1.149 -0.924 -4.918 1.00 93.62 81 TYR A O 1
ATOM 651 N N . ILE A 1 82 ? -0.197 1.050 -5.459 1.00 92.88 82 ILE A N 1
ATOM 652 C CA . ILE A 1 82 ? 0.642 0.564 -6.545 1.00 92.88 82 ILE A CA 1
ATOM 653 C C . ILE A 1 82 ? 2.042 1.120 -6.337 1.00 92.88 82 ILE A C 1
ATOM 655 O O . ILE A 1 82 ? 2.226 2.322 -6.145 1.00 92.88 82 ILE A O 1
ATOM 659 N N . VAL A 1 83 ? 3.025 0.234 -6.379 1.00 93.31 83 VAL A N 1
ATOM 660 C CA . VAL A 1 83 ? 4.436 0.574 -6.293 1.00 93.31 83 VAL A CA 1
ATOM 661 C C . VAL A 1 83 ? 4.963 0.824 -7.700 1.00 93.31 83 VAL A C 1
ATOM 663 O O . VAL A 1 83 ? 4.836 -0.017 -8.588 1.00 93.31 83 VAL A O 1
ATOM 666 N N . LYS A 1 84 ? 5.571 1.992 -7.898 1.00 92.75 84 LYS A N 1
ATOM 667 C CA . LYS A 1 84 ? 6.294 2.348 -9.118 1.00 92.75 84 LYS A CA 1
ATOM 668 C C . LYS A 1 84 ? 7.777 2.054 -8.912 1.00 92.75 84 LYS A C 1
ATOM 670 O O . LYS A 1 84 ? 8.419 2.708 -8.093 1.00 92.75 84 LYS A O 1
ATOM 675 N N . ARG A 1 85 ? 8.330 1.115 -9.674 1.00 94.06 85 ARG A N 1
ATOM 676 C CA . ARG A 1 85 ? 9.766 0.819 -9.695 1.00 94.06 85 ARG A CA 1
ATOM 677 C C . ARG A 1 85 ? 10.398 1.436 -10.931 1.00 94.06 85 ARG A C 1
ATOM 679 O O . ARG A 1 85 ? 9.974 1.159 -12.049 1.00 94.06 85 ARG A O 1
ATOM 686 N N . THR A 1 86 ? 11.413 2.267 -10.729 1.00 92.81 86 THR A N 1
ATOM 687 C CA . THR A 1 86 ? 12.234 2.797 -11.822 1.00 92.81 86 THR A CA 1
ATOM 688 C C . THR A 1 86 ? 13.461 1.908 -11.973 1.00 92.81 86 THR A C 1
ATOM 690 O O . THR A 1 86 ? 14.273 1.803 -11.055 1.00 92.81 86 THR A O 1
ATOM 693 N N . MET A 1 87 ? 13.582 1.249 -13.118 1.00 91.62 87 MET A N 1
ATOM 694 C CA . MET A 1 87 ? 14.696 0.362 -13.437 1.00 91.62 87 MET A CA 1
ATOM 695 C C . MET A 1 87 ? 15.933 1.171 -13.865 1.00 91.62 87 MET A C 1
ATOM 697 O O . MET A 1 87 ? 15.787 2.310 -14.314 1.00 91.62 87 MET A O 1
ATOM 701 N N . PRO A 1 88 ? 17.152 0.598 -13.812 1.00 92.00 88 PRO A N 1
ATOM 702 C CA . PRO A 1 88 ? 18.379 1.307 -14.202 1.00 92.00 88 PRO A CA 1
ATOM 703 C C . PRO A 1 88 ? 18.381 1.829 -15.647 1.00 92.00 88 PRO A C 1
ATOM 705 O O . PRO A 1 88 ? 19.068 2.791 -15.965 1.00 92.00 88 PRO A O 1
ATOM 708 N N . ASN A 1 89 ? 17.597 1.207 -16.529 1.00 91.12 89 ASN A N 1
ATOM 709 C CA . ASN A 1 89 ? 17.403 1.628 -17.918 1.00 91.12 89 ASN A CA 1
ATOM 710 C C . ASN A 1 89 ? 16.261 2.652 -18.092 1.00 91.12 89 ASN A C 1
ATOM 712 O O . ASN A 1 89 ? 15.742 2.801 -19.197 1.00 91.12 89 ASN A O 1
ATOM 716 N N . ASN A 1 90 ? 15.824 3.302 -17.010 1.00 88.69 90 ASN A N 1
ATOM 717 C CA . ASN A 1 90 ? 14.690 4.229 -16.934 1.00 88.69 90 ASN A CA 1
ATOM 718 C C . ASN A 1 90 ? 13.323 3.641 -17.315 1.00 88.69 90 ASN A C 1
ATOM 720 O O . ASN A 1 90 ? 12.335 4.378 -17.364 1.00 88.69 90 ASN A O 1
ATOM 724 N N . LYS A 1 91 ? 13.217 2.327 -17.550 1.00 88.69 91 LYS A N 1
ATOM 725 C CA . LYS A 1 91 ? 11.906 1.688 -17.688 1.00 88.69 91 LYS A CA 1
ATOM 726 C C . LYS A 1 91 ? 11.187 1.713 -16.347 1.00 88.69 91 LYS A C 1
ATOM 728 O O . LYS A 1 91 ? 11.803 1.573 -15.292 1.00 88.69 91 LYS A O 1
ATOM 733 N N . ILE A 1 92 ? 9.876 1.900 -16.404 1.00 90.06 92 ILE A N 1
ATOM 734 C CA . ILE A 1 92 ? 9.024 1.939 -15.223 1.00 90.06 92 ILE A CA 1
ATOM 735 C C . ILE A 1 92 ? 8.217 0.651 -15.177 1.00 90.06 92 ILE A C 1
ATOM 737 O O . ILE A 1 92 ? 7.580 0.284 -16.161 1.00 90.06 92 ILE A O 1
ATOM 741 N N . GLU A 1 93 ? 8.221 0.010 -14.018 1.00 91.19 93 GLU A N 1
ATOM 742 C CA . GLU A 1 93 ? 7.386 -1.144 -13.716 1.00 91.19 93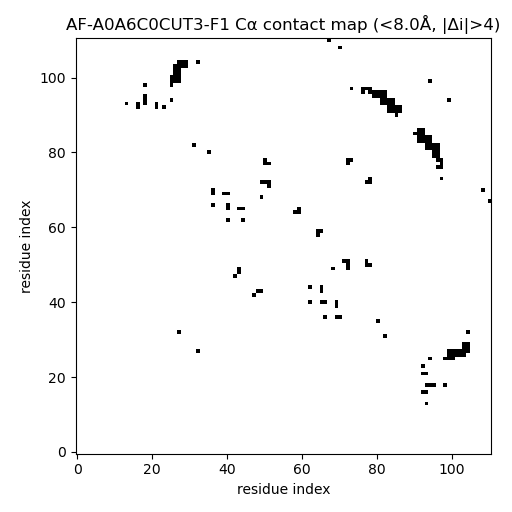 GLU A CA 1
ATOM 743 C C . GLU A 1 93 ? 6.378 -0.768 -12.632 1.00 91.19 93 GLU A C 1
ATOM 745 O O . GLU A 1 93 ? 6.726 -0.135 -11.630 1.00 91.19 93 GLU A O 1
ATOM 750 N N . TYR A 1 94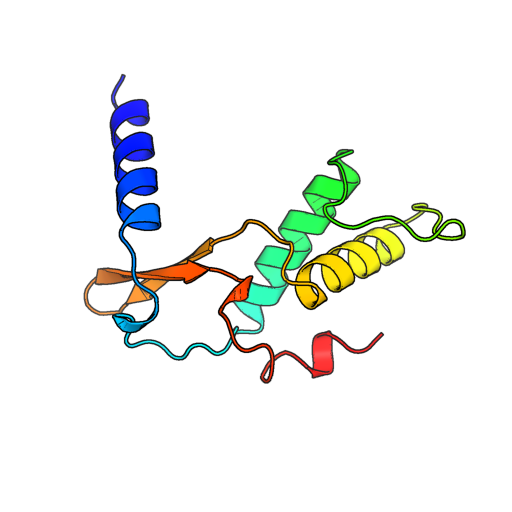 ? 5.122 -1.158 -12.833 1.00 92.25 94 TYR A N 1
ATOM 751 C CA . TYR A 1 94 ? 4.047 -0.919 -11.877 1.00 92.25 94 TYR A CA 1
ATOM 752 C C . TYR A 1 94 ? 3.647 -2.239 -11.224 1.00 92.25 94 TYR A C 1
ATOM 754 O O . TYR A 1 94 ? 3.312 -3.210 -11.905 1.00 92.25 94 TYR A O 1
ATOM 762 N N . TRP A 1 95 ? 3.663 -2.258 -9.895 1.00 92.69 95 TRP A N 1
ATOM 763 C CA . TRP A 1 95 ? 3.330 -3.417 -9.078 1.00 92.69 95 TRP A CA 1
ATOM 764 C C . TRP A 1 95 ? 2.136 -3.102 -8.195 1.00 9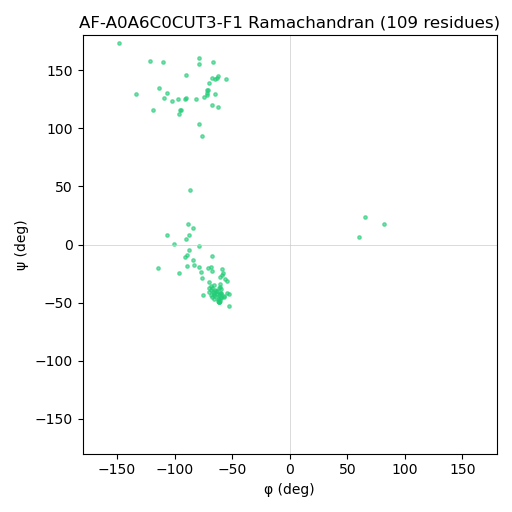2.69 95 TRP A C 1
ATOM 766 O O . TRP A 1 95 ? 2.205 -2.241 -7.321 1.00 92.69 95 TRP A O 1
ATOM 776 N N . LYS A 1 96 ? 1.023 -3.802 -8.405 1.00 92.19 96 LYS A N 1
ATOM 777 C CA . LYS A 1 96 ? -0.099 -3.749 -7.466 1.00 92.19 96 LYS A CA 1
ATOM 778 C C . LYS A 1 96 ? 0.313 -4.498 -6.210 1.00 92.19 96 LYS A C 1
ATOM 780 O O . LYS A 1 96 ? 0.753 -5.638 -6.307 1.00 92.19 96 LYS A O 1
ATOM 785 N N . ILE A 1 97 ? 0.123 -3.889 -5.043 1.00 93.31 97 ILE A N 1
ATOM 786 C CA . ILE A 1 97 ? 0.521 -4.503 -3.767 1.00 93.31 97 ILE A CA 1
ATOM 787 C C . ILE A 1 97 ? -0.082 -5.891 -3.581 1.00 93.31 97 ILE A C 1
ATOM 789 O O . ILE A 1 97 ? 0.610 -6.804 -3.146 1.00 93.31 97 ILE A O 1
ATOM 793 N N . LYS A 1 98 ? -1.360 -6.047 -3.937 1.00 92.88 98 LYS A N 1
ATOM 794 C CA . LYS A 1 98 ? -2.081 -7.318 -3.823 1.00 92.88 98 LYS A CA 1
ATOM 795 C C . LYS A 1 98 ? -1.452 -8.472 -4.621 1.00 92.88 98 LYS A C 1
ATOM 797 O O . LYS A 1 98 ? -1.729 -9.621 -4.311 1.00 92.88 98 LYS A O 1
ATOM 802 N N . ASP A 1 99 ? -0.640 -8.160 -5.634 1.00 92.19 99 ASP A N 1
ATOM 803 C CA . ASP A 1 99 ? -0.008 -9.134 -6.526 1.00 92.19 99 ASP A CA 1
ATOM 804 C C . ASP A 1 99 ? 1.471 -9.385 -6.135 1.00 92.19 99 ASP A C 1
ATOM 806 O O . ASP A 1 99 ? 2.167 -10.154 -6.796 1.00 92.19 99 ASP A O 1
ATOM 810 N N . MET A 1 100 ? 1.978 -8.729 -5.080 1.00 94.25 100 MET A N 1
ATOM 811 C CA . MET A 1 100 ? 3.362 -8.865 -4.609 1.00 94.25 100 MET A CA 1
ATOM 812 C C . MET A 1 100 ? 3.513 -9.987 -3.575 1.00 94.25 100 MET A C 1
ATOM 814 O O . MET A 1 100 ? 2.652 -10.193 -2.722 1.00 94.25 100 MET A O 1
ATOM 818 N N . ASP A 1 101 ? 4.660 -10.663 -3.596 1.00 94.75 101 ASP A N 1
ATOM 819 C CA . ASP A 1 101 ? 5.006 -11.696 -2.620 1.00 94.75 101 ASP A CA 1
ATOM 820 C C . ASP A 1 101 ? 5.548 -11.070 -1.322 1.00 94.75 101 ASP A C 1
ATOM 822 O O . ASP A 1 101 ? 6.521 -10.310 -1.320 1.00 94.75 101 ASP A O 1
ATOM 826 N N . LEU A 1 102 ? 4.929 -11.416 -0.192 1.00 94.38 102 LEU A N 1
ATOM 827 C CA . LEU A 1 102 ? 5.270 -10.901 1.136 1.00 94.38 102 LEU A CA 1
ATOM 828 C C . LEU A 1 102 ? 6.321 -11.753 1.875 1.00 94.38 102 LEU A C 1
ATOM 830 O O . LEU A 1 102 ? 6.641 -11.468 3.032 1.00 94.38 102 LEU A O 1
ATOM 834 N N . THR A 1 103 ? 6.889 -12.783 1.241 1.00 93.00 103 THR A N 1
ATOM 835 C CA . THR A 1 103 ? 7.837 -13.722 1.870 1.00 93.00 103 THR A CA 1
ATOM 836 C C . THR A 1 103 ? 9.010 -13.016 2.561 1.00 93.00 103 THR A C 1
ATOM 838 O O . THR A 1 103 ? 9.340 -13.343 3.704 1.00 93.00 103 THR A O 1
ATOM 841 N N . ALA A 1 104 ? 9.598 -11.991 1.934 1.00 91.50 104 ALA A N 1
ATOM 842 C CA . ALA A 1 104 ? 10.749 -11.269 2.488 1.00 91.50 104 ALA A CA 1
ATOM 843 C C . ALA A 1 104 ? 10.426 -10.388 3.708 1.00 91.50 104 ALA A C 1
ATOM 845 O O . ALA A 1 104 ? 11.327 -10.053 4.476 1.00 91.50 104 ALA A O 1
ATOM 846 N N . ILE A 1 105 ? 9.159 -10.021 3.913 1.00 92.12 105 ILE A N 1
ATOM 847 C CA . ILE A 1 105 ? 8.719 -9.174 5.034 1.00 92.12 105 ILE A CA 1
ATOM 848 C C . ILE A 1 105 ? 7.967 -9.964 6.107 1.00 92.12 105 ILE A C 1
ATOM 850 O O . ILE A 1 105 ? 7.432 -9.380 7.047 1.00 92.12 105 ILE A O 1
ATOM 854 N N . ARG A 1 106 ? 7.937 -11.299 6.008 1.00 90.50 106 ARG A N 1
ATOM 855 C CA . ARG A 1 106 ? 7.188 -12.168 6.925 1.00 90.50 106 ARG A CA 1
ATOM 856 C C . ARG A 1 106 ? 7.537 -11.938 8.398 1.00 90.50 106 ARG A C 1
ATOM 858 O O . ARG A 1 106 ? 6.677 -12.107 9.253 1.00 90.50 106 ARG A O 1
ATOM 865 N N . THR A 1 107 ? 8.776 -11.561 8.705 1.00 89.88 107 THR A N 1
ATOM 866 C CA . THR A 1 107 ? 9.214 -11.239 10.074 1.00 89.88 107 THR A CA 1
ATOM 867 C C . THR A 1 107 ? 8.618 -9.931 10.596 1.00 89.88 107 THR A C 1
ATOM 869 O O . THR A 1 107 ? 8.336 -9.836 11.782 1.00 89.88 107 THR A O 1
ATOM 872 N N . LEU A 1 108 ? 8.379 -8.953 9.719 1.00 87.38 108 LEU A N 1
ATOM 873 C CA . LEU A 1 108 ? 7.780 -7.651 10.046 1.00 87.38 108 LEU A CA 1
ATOM 874 C C . LEU A 1 108 ? 6.255 -7.727 10.194 1.00 87.38 108 LEU A C 1
ATOM 876 O O . LEU A 1 108 ? 5.639 -6.846 10.796 1.00 87.38 108 LEU A O 1
ATOM 880 N N . LEU A 1 109 ? 5.671 -8.785 9.628 1.00 83.69 109 LEU A N 1
ATOM 881 C CA . LEU A 1 109 ? 4.269 -9.162 9.743 1.00 83.69 109 LEU A CA 1
ATOM 882 C C . LEU A 1 109 ? 3.992 -10.041 10.972 1.00 83.69 109 LEU A C 1
ATOM 884 O O . LEU A 1 109 ? 2.901 -10.591 11.045 1.00 83.69 109 LEU A O 1
ATOM 888 N N . ARG A 1 110 ? 4.931 -10.257 11.898 1.00 74.12 110 ARG A N 1
ATOM 889 C CA . ARG A 1 110 ? 4.621 -10.940 13.164 1.00 74.12 110 ARG A CA 1
ATOM 890 C C . ARG A 1 110 ? 4.242 -9.886 14.203 1.00 74.12 110 ARG A C 1
ATOM 892 O O . ARG A 1 110 ? 4.991 -8.926 14.372 1.00 74.12 110 ARG A O 1
ATOM 899 N N . ASP A 1 111 ? 3.066 -10.060 14.801 1.00 58.22 111 ASP A N 1
ATOM 900 C CA . ASP A 1 111 ? 2.579 -9.282 15.945 1.00 58.22 111 ASP A CA 1
ATOM 901 C C . ASP A 1 111 ? 3.076 -9.925 17.247 1.00 58.22 111 ASP A C 1
ATOM 903 O O . ASP A 1 111 ? 3.100 -11.180 17.298 1.00 58.22 111 ASP A O 1
#

Sequence (111 aa):
MSSSHSIIDDIQKVRSANVNDNKSTSIMTKYEFNQIISLRITHLANGAIPFIQLPEDMKITNNMELRRLALQELREGKLPYIVKRTMPNNKIEYWKIKDMDLTAIRTLLRD

Foldseek 3Di:
DPPVVVVVVVVVCQVPADLVVDPDALADDPVNVVVQLVVQLVCVVVVHDQQDDDDPPQDPDDSVSSSVSSLVCLVVLRRQDWDWDQDPVRDIHIHRSSRGDHVNVVVVSDD